Protein AF-A0A2J6H2I1-F1 (afdb_monomer_lite)

Sequence (88 aa):
MIIWLFGILDILAGIVIVLLNHNLAPWNIGLGFSIYLFIKSFMFKGDLMSFIDFFIGIYIILLLFGFHSWISYLFAIFLIQKGAFSLK

pLDDT: mean 91.62, std 5.08, range [64.0, 96.0]

Secondary structure (DSSP, 8-state):
-HHHHHHHHHHHHHHHHHHHHTT-S-HHHHHHHHHHHHHHHHHTTTSHHHHHHHHHHHHHHHHHTT---THHHHHHHHHHHHHHHHT-

Radius of gyration: 11.93 Å; chains: 1; bounding box: 30×25×35 Å

Foldseek 3Di:
DVLLVQLVLLLVLLVVLVCLLVVNDDLVVLLVSLVVLLVQLVVPPPDPVSVLSNVSSVVSVVSSVVPRDPVSNVSSVVSNVVSVVSND

Structure (mmCIF, N/CA/C/O backbone):
data_AF-A0A2J6H2I1-F1
#
_entry.id   AF-A0A2J6H2I1-F1
#
loop_
_atom_site.group_PDB
_atom_site.id
_atom_site.type_symbol
_atom_site.label_atom_id
_atom_site.label_alt_id
_atom_site.label_comp_id
_atom_site.label_asym_id
_atom_site.label_entity_id
_atom_site.label_seq_id
_atom_site.pdbx_PDB_ins_code
_atom_site.Cartn_x
_atom_site.Cartn_y
_atom_site.Cartn_z
_atom_site.occupancy
_atom_site.B_iso_or_equiv
_atom_site.auth_seq_id
_atom_site.auth_comp_id
_atom_site.auth_asym_id
_atom_site.auth_atom_id
_atom_site.pdbx_PDB_model_num
ATOM 1 N N . MET A 1 1 ? -1.947 3.137 20.680 1.00 64.00 1 MET A N 1
ATOM 2 C CA . MET A 1 1 ? -0.866 2.172 20.362 1.00 64.00 1 MET A CA 1
ATOM 3 C C . MET A 1 1 ? -1.189 1.306 19.148 1.00 64.00 1 MET A C 1
ATOM 5 O O . MET A 1 1 ? -0.398 1.320 18.221 1.00 64.00 1 MET A O 1
ATOM 9 N N . ILE A 1 2 ? -2.340 0.618 19.085 1.00 75.38 2 ILE A N 1
ATOM 10 C CA . ILE A 1 2 ? -2.681 -0.231 17.919 1.00 75.38 2 ILE A CA 1
ATOM 11 C C . ILE A 1 2 ? -2.773 0.570 16.600 1.00 75.38 2 ILE A C 1
ATOM 13 O O . ILE A 1 2 ? -2.321 0.110 15.561 1.00 75.38 2 ILE A O 1
ATOM 17 N N . ILE A 1 3 ? -3.275 1.811 16.665 1.00 78.75 3 ILE A N 1
ATOM 18 C CA . ILE A 1 3 ? -3.451 2.720 15.515 1.00 78.75 3 ILE A CA 1
ATOM 19 C C . ILE A 1 3 ? -2.107 3.085 14.861 1.00 78.75 3 ILE A C 1
ATOM 21 O O . ILE A 1 3 ? -2.022 3.198 13.644 1.00 78.75 3 ILE A O 1
ATOM 25 N N . TRP A 1 4 ? -1.036 3.180 15.655 1.00 84.94 4 TRP A N 1
ATOM 26 C CA . TRP A 1 4 ? 0.309 3.469 15.152 1.00 84.94 4 TRP A CA 1
ATOM 27 C C . TRP A 1 4 ? 0.876 2.305 14.340 1.00 84.94 4 TRP A C 1
ATOM 29 O O . TRP A 1 4 ? 1.511 2.518 13.312 1.00 84.94 4 TRP A O 1
ATOM 39 N N . LEU A 1 5 ? 0.608 1.069 14.773 1.00 87.12 5 LEU A N 1
ATOM 40 C CA . LEU A 1 5 ? 1.018 -0.126 14.039 1.00 87.12 5 LEU A CA 1
ATOM 41 C C . LEU A 1 5 ? 0.338 -0.174 12.663 1.00 87.12 5 LEU A C 1
ATOM 43 O O . LEU A 1 5 ? 1.011 -0.385 11.658 1.00 87.12 5 LEU A O 1
ATOM 47 N N . PHE A 1 6 ? -0.969 0.104 12.608 1.00 89.56 6 PHE A N 1
ATOM 48 C CA . PHE A 1 6 ? -1.699 0.234 11.343 1.00 89.56 6 PHE A CA 1
ATOM 49 C C . PHE A 1 6 ? -1.157 1.380 10.477 1.00 89.56 6 PHE A C 1
ATOM 51 O O . PHE A 1 6 ? -1.004 1.208 9.273 1.00 89.56 6 PHE A O 1
ATOM 58 N N . GLY A 1 7 ? -0.789 2.514 11.079 1.00 90.88 7 GLY A N 1
ATOM 59 C CA . GLY A 1 7 ? -0.183 3.633 10.357 1.00 90.88 7 GLY A CA 1
ATOM 60 C C . GLY A 1 7 ? 1.154 3.279 9.697 1.00 90.88 7 GLY A C 1
ATOM 61 O O . GLY A 1 7 ? 1.368 3.595 8.528 1.00 90.88 7 GLY A O 1
ATOM 62 N N . ILE A 1 8 ? 2.037 2.563 10.402 1.00 94.00 8 ILE A N 1
ATOM 63 C CA . ILE A 1 8 ? 3.312 2.082 9.838 1.00 94.00 8 ILE A CA 1
ATOM 64 C C . ILE A 1 8 ? 3.058 1.082 8.707 1.00 94.00 8 ILE A C 1
ATOM 66 O O . ILE A 1 8 ? 3.680 1.177 7.648 1.00 94.00 8 ILE A O 1
ATOM 70 N N . LEU A 1 9 ? 2.140 0.136 8.912 1.00 94.38 9 LEU A N 1
ATOM 71 C CA . LEU A 1 9 ? 1.801 -0.866 7.903 1.00 94.38 9 LEU A CA 1
ATOM 72 C C . LEU A 1 9 ? 1.173 -0.239 6.650 1.00 94.38 9 LEU A C 1
ATOM 74 O O . LEU A 1 9 ? 1.446 -0.710 5.551 1.00 94.38 9 LEU A O 1
ATOM 78 N N . ASP A 1 10 ? 0.410 0.847 6.782 1.00 93.81 10 ASP A N 1
ATOM 79 C CA . ASP A 1 10 ? -0.117 1.601 5.638 1.00 93.81 10 ASP A CA 1
ATOM 80 C C . ASP A 1 10 ? 0.998 2.280 4.836 1.00 93.81 10 ASP A C 1
ATOM 82 O O . ASP A 1 10 ? 1.020 2.188 3.609 1.00 93.81 10 ASP A O 1
ATOM 86 N N . ILE A 1 11 ? 1.966 2.908 5.510 1.00 95.56 11 ILE A N 1
ATOM 87 C CA . ILE A 1 11 ? 3.132 3.505 4.839 1.00 95.56 11 ILE A CA 1
ATOM 88 C C . ILE A 1 11 ? 3.914 2.426 4.085 1.00 95.56 11 ILE A C 1
ATOM 90 O O . ILE A 1 11 ? 4.254 2.610 2.915 1.00 95.56 11 ILE A O 1
ATOM 94 N N . LEU A 1 12 ? 4.161 1.282 4.731 1.00 96.00 12 LEU A N 1
ATOM 95 C CA . LEU A 1 12 ? 4.834 0.149 4.098 1.00 96.00 12 LEU A CA 1
ATOM 96 C C . LEU A 1 12 ? 4.039 -0.387 2.902 1.00 96.00 12 LEU A C 1
ATOM 98 O O . LEU A 1 12 ? 4.631 -0.629 1.854 1.00 96.00 12 LEU A O 1
ATOM 102 N N . ALA A 1 13 ? 2.713 -0.501 3.011 1.00 95.44 13 ALA A N 1
ATOM 103 C CA . ALA A 1 13 ? 1.850 -0.901 1.902 1.00 95.44 13 ALA A CA 1
ATOM 104 C C . ALA A 1 13 ? 1.963 0.071 0.715 1.00 95.44 13 ALA A C 1
ATOM 106 O O . ALA A 1 13 ? 2.075 -0.366 -0.431 1.00 95.44 13 ALA A O 1
ATOM 107 N N . GLY A 1 14 ? 2.010 1.381 0.978 1.00 95.62 14 GLY A N 1
ATOM 108 C CA . GLY A 1 14 ? 2.223 2.393 -0.057 1.00 95.62 14 GLY A CA 1
ATOM 109 C C . GLY A 1 14 ? 3.573 2.243 -0.765 1.00 95.62 14 GLY A C 1
ATOM 110 O O . GLY A 1 14 ? 3.634 2.286 -1.993 1.00 95.62 14 GLY A O 1
ATOM 111 N N . ILE A 1 15 ? 4.650 1.981 -0.018 1.00 95.56 15 ILE A N 1
ATOM 112 C CA . ILE A 1 15 ? 5.981 1.703 -0.590 1.00 95.56 15 ILE A CA 1
ATOM 113 C C . ILE A 1 15 ? 5.952 0.423 -1.438 1.00 95.56 15 ILE A C 1
ATOM 115 O O . ILE A 1 15 ? 6.488 0.396 -2.547 1.00 95.56 15 ILE A O 1
ATOM 119 N N . VAL A 1 16 ? 5.295 -0.629 -0.948 1.00 95.06 16 VAL A N 1
ATOM 120 C CA . VAL A 1 16 ? 5.176 -1.918 -1.644 1.00 95.06 16 VAL A CA 1
ATOM 121 C C . VAL A 1 16 ? 4.434 -1.773 -2.967 1.00 95.06 16 VAL A C 1
ATOM 123 O O . VAL A 1 16 ? 4.860 -2.377 -3.945 1.00 95.06 16 VAL A O 1
ATOM 126 N N . ILE A 1 17 ? 3.393 -0.939 -3.045 1.00 95.38 17 ILE A N 1
ATOM 127 C CA . ILE A 1 17 ? 2.706 -0.638 -4.312 1.00 95.38 17 ILE A CA 1
ATOM 128 C C . ILE A 1 17 ? 3.682 -0.069 -5.346 1.00 95.38 17 ILE A C 1
ATOM 130 O O . ILE A 1 17 ? 3.682 -0.514 -6.491 1.00 95.38 17 ILE A O 1
ATOM 134 N N . VAL A 1 18 ? 4.541 0.876 -4.952 1.00 95.56 18 VAL A N 1
ATOM 135 C CA . VAL A 1 18 ? 5.547 1.455 -5.859 1.00 95.56 18 VAL A CA 1
ATOM 136 C C . VAL A 1 18 ? 6.563 0.398 -6.288 1.00 95.56 18 VAL A C 1
ATOM 138 O O . VAL A 1 18 ? 6.874 0.294 -7.473 1.00 95.56 18 VAL A O 1
ATOM 141 N N . LEU A 1 19 ? 7.052 -0.418 -5.351 1.00 93.88 19 LEU A N 1
ATOM 142 C CA . LEU A 1 19 ? 8.017 -1.476 -5.656 1.00 93.88 19 LEU A CA 1
ATOM 143 C C . LEU A 1 19 ? 7.427 -2.554 -6.575 1.00 93.88 19 LEU A C 1
ATOM 145 O O . LEU A 1 19 ? 8.091 -2.964 -7.526 1.00 93.88 19 LEU A O 1
ATOM 149 N N . LEU A 1 20 ? 6.185 -2.982 -6.334 1.00 93.50 20 LEU A N 1
ATOM 150 C CA . LEU A 1 20 ? 5.460 -3.904 -7.212 1.00 93.50 20 LEU A CA 1
ATOM 151 C C . LEU A 1 20 ? 5.253 -3.290 -8.594 1.00 93.50 20 LEU A C 1
ATOM 153 O O . LEU A 1 20 ? 5.473 -3.966 -9.591 1.00 93.50 20 LEU A O 1
ATOM 157 N N . ASN A 1 21 ? 4.936 -1.994 -8.668 1.00 94.06 21 ASN A N 1
ATOM 158 C CA . ASN A 1 21 ? 4.769 -1.294 -9.938 1.00 94.06 21 ASN A CA 1
ATOM 159 C C . ASN A 1 21 ? 6.068 -1.205 -10.775 1.00 94.06 21 ASN A C 1
ATOM 161 O O . ASN A 1 21 ? 6.023 -0.931 -11.972 1.00 94.06 21 ASN A O 1
ATOM 165 N N . HIS A 1 22 ? 7.232 -1.436 -10.169 1.00 93.06 22 HIS A N 1
ATOM 166 C CA . HIS A 1 22 ? 8.514 -1.529 -10.871 1.00 93.06 22 HIS A CA 1
ATOM 167 C C . HIS A 1 22 ? 9.053 -2.966 -10.956 1.00 93.06 22 HIS A C 1
ATOM 169 O O . HIS A 1 22 ? 10.194 -3.155 -11.369 1.00 93.06 22 HIS A O 1
ATOM 175 N N . ASN A 1 23 ? 8.258 -3.978 -10.581 1.00 90.06 23 ASN A N 1
ATOM 176 C CA . ASN A 1 23 ? 8.681 -5.380 -10.464 1.00 90.06 23 ASN A CA 1
ATOM 177 C C . ASN A 1 23 ? 9.907 -5.591 -9.550 1.00 90.06 23 ASN A C 1
ATOM 179 O O . ASN A 1 23 ? 10.673 -6.535 -9.729 1.00 90.06 23 ASN A O 1
ATOM 183 N N . LEU A 1 24 ? 10.102 -4.712 -8.562 1.00 91.69 24 LEU A N 1
ATOM 184 C CA . LEU A 1 24 ? 11.208 -4.780 -7.599 1.00 91.69 24 LEU A CA 1
ATOM 185 C C . LEU A 1 24 ? 10.841 -5.549 -6.324 1.00 91.69 24 LEU A C 1
ATOM 187 O O . LEU A 1 24 ? 11.726 -5.963 -5.580 1.00 91.69 24 LEU A O 1
ATOM 191 N N . ALA A 1 25 ? 9.546 -5.732 -6.057 1.00 91.50 25 ALA A N 1
ATOM 192 C CA . ALA A 1 25 ? 9.056 -6.526 -4.936 1.00 91.50 25 ALA A CA 1
ATOM 193 C C . ALA A 1 25 ? 8.531 -7.892 -5.410 1.00 91.50 25 ALA A C 1
ATOM 195 O O . ALA A 1 25 ? 7.853 -7.968 -6.436 1.00 91.50 25 ALA A O 1
ATOM 196 N N . PRO A 1 26 ? 8.795 -8.977 -4.663 1.00 92.19 26 PRO A N 1
ATOM 197 C CA . PRO A 1 26 ? 8.245 -10.288 -4.965 1.00 92.19 26 PRO A CA 1
ATOM 198 C C . PRO A 1 26 ? 6.739 -10.362 -4.657 1.00 92.19 26 PRO A C 1
ATOM 200 O O . PRO A 1 26 ? 6.209 -9.679 -3.775 1.00 92.19 26 PRO A O 1
ATOM 203 N N . TRP A 1 27 ? 6.047 -11.241 -5.382 1.00 90.38 27 TRP A N 1
ATOM 204 C CA . TRP A 1 27 ? 4.585 -11.373 -5.358 1.00 90.38 27 TRP A CA 1
ATOM 205 C C . TRP A 1 27 ? 4.006 -11.733 -3.980 1.00 90.38 27 TRP A C 1
ATOM 207 O O . TRP A 1 27 ? 2.900 -11.316 -3.635 1.00 90.38 27 TRP A O 1
ATOM 217 N N . ASN A 1 28 ? 4.761 -12.477 -3.170 1.00 93.81 28 ASN A N 1
ATOM 218 C CA . ASN A 1 28 ? 4.370 -12.888 -1.822 1.00 93.81 28 ASN A CA 1
ATOM 219 C C . ASN A 1 28 ? 4.217 -11.691 -0.869 1.00 93.81 28 ASN A C 1
ATOM 221 O O . ASN A 1 28 ? 3.302 -11.683 -0.046 1.00 93.81 28 ASN A O 1
ATOM 225 N N . ILE A 1 29 ? 5.060 -10.662 -1.007 1.00 93.62 29 ILE A N 1
ATOM 226 C CA . ILE A 1 29 ? 4.945 -9.425 -0.222 1.00 93.62 29 ILE A CA 1
ATOM 227 C C . ILE A 1 29 ? 3.672 -8.673 -0.621 1.00 93.62 29 ILE A C 1
ATOM 229 O O . ILE A 1 29 ? 2.923 -8.235 0.251 1.00 93.62 29 ILE A O 1
ATOM 233 N N . GLY A 1 30 ? 3.380 -8.587 -1.922 1.00 92.88 30 GLY A N 1
ATOM 234 C CA . GLY A 1 30 ? 2.141 -7.977 -2.407 1.00 92.88 30 GLY A CA 1
ATOM 235 C C . GLY A 1 30 ? 0.888 -8.671 -1.881 1.00 92.88 30 GLY A C 1
ATOM 236 O O . GLY A 1 30 ? -0.001 -8.009 -1.348 1.00 92.88 30 GLY A O 1
ATOM 237 N N . LEU A 1 31 ? 0.838 -10.005 -1.932 1.00 94.75 31 LEU A N 1
ATOM 238 C CA . LEU A 1 31 ? -0.276 -10.756 -1.343 1.00 94.75 31 LEU A CA 1
ATOM 239 C C . LEU A 1 31 ? -0.413 -10.507 0.160 1.00 94.75 31 LEU A C 1
ATOM 241 O O . LEU A 1 31 ? -1.527 -10.292 0.633 1.00 94.75 31 LEU A O 1
ATOM 245 N N . GLY A 1 32 ? 0.697 -10.487 0.902 1.00 96.00 32 GLY A N 1
ATOM 246 C CA . GLY A 1 32 ? 0.684 -10.205 2.338 1.00 96.00 32 GLY A CA 1
ATOM 247 C C . GLY A 1 32 ? 0.050 -8.849 2.662 1.00 96.00 32 GLY A C 1
ATOM 248 O O . GLY A 1 32 ? -0.830 -8.769 3.521 1.00 96.00 32 GLY A O 1
ATOM 249 N N . PHE A 1 33 ? 0.428 -7.797 1.931 1.00 95.81 33 PHE A N 1
ATOM 250 C CA . PHE A 1 33 ? -0.137 -6.459 2.127 1.00 95.81 33 PHE A CA 1
ATOM 251 C C . PHE A 1 33 ? -1.581 -6.326 1.631 1.00 95.81 33 PHE A C 1
ATOM 253 O O . PHE A 1 33 ? -2.368 -5.614 2.254 1.00 95.81 33 PHE A O 1
ATOM 260 N N . SER A 1 34 ? -1.966 -7.043 0.574 1.00 95.75 34 SER A N 1
ATOM 261 C CA . SER A 1 34 ? -3.363 -7.111 0.131 1.00 95.75 34 SER A CA 1
ATOM 262 C C . SER A 1 34 ? -4.259 -7.759 1.196 1.00 95.75 34 SER A C 1
ATOM 264 O O . SER A 1 34 ? -5.276 -7.183 1.586 1.00 95.75 34 SER A O 1
ATOM 266 N N . ILE A 1 35 ? -3.834 -8.900 1.754 1.00 95.75 35 ILE A N 1
ATOM 267 C CA . ILE A 1 35 ? -4.544 -9.582 2.846 1.00 95.75 35 ILE A CA 1
ATOM 268 C C . ILE A 1 35 ? -4.638 -8.673 4.076 1.00 95.75 35 ILE A C 1
ATOM 270 O O . ILE A 1 35 ? -5.711 -8.550 4.665 1.00 95.75 35 ILE A O 1
ATOM 274 N N . TYR A 1 36 ? -3.545 -8.000 4.442 1.00 95.25 36 TYR A N 1
ATOM 275 C CA . TYR A 1 36 ? -3.542 -7.011 5.521 1.00 95.25 36 TYR A CA 1
ATOM 276 C C . TYR A 1 36 ? -4.596 -5.914 5.301 1.00 95.25 36 TYR A C 1
ATOM 278 O O . TYR A 1 36 ? -5.397 -5.657 6.202 1.00 95.25 36 TYR A O 1
ATOM 286 N N . LEU A 1 37 ? -4.640 -5.302 4.111 1.00 94.19 37 LEU A N 1
ATOM 287 C CA . LEU A 1 37 ? -5.609 -4.250 3.792 1.00 94.19 37 LEU A CA 1
ATOM 288 C C . LEU A 1 37 ? -7.051 -4.766 3.831 1.00 94.19 37 LEU A C 1
ATOM 290 O O . LEU A 1 37 ? -7.935 -4.049 4.298 1.00 94.19 37 LEU A O 1
ATOM 294 N N . PHE A 1 38 ? -7.301 -6.012 3.423 1.00 95.56 38 PHE A N 1
ATOM 295 C CA . PHE A 1 38 ? -8.622 -6.631 3.552 1.00 95.56 38 PHE A CA 1
ATOM 296 C C . PHE A 1 38 ? -9.028 -6.871 5.000 1.00 95.56 38 PHE A C 1
ATOM 298 O O . PHE A 1 38 ? -10.141 -6.507 5.384 1.00 95.56 38 PHE A O 1
ATOM 305 N N . ILE A 1 39 ? -8.133 -7.432 5.815 1.00 94.12 39 ILE A N 1
ATOM 306 C CA . ILE A 1 39 ? -8.386 -7.643 7.245 1.00 94.12 39 ILE A CA 1
ATOM 307 C C . ILE A 1 39 ? -8.683 -6.300 7.909 1.00 94.12 39 ILE A C 1
ATOM 309 O O . ILE A 1 39 ? -9.692 -6.153 8.596 1.00 94.12 39 ILE A O 1
ATOM 313 N N . LYS A 1 40 ? -7.847 -5.295 7.653 1.00 91.19 40 LYS A N 1
ATOM 314 C CA . LYS A 1 40 ? -8.016 -3.955 8.206 1.00 91.19 40 LYS A CA 1
ATOM 315 C C . LYS A 1 40 ? -9.317 -3.302 7.739 1.00 91.19 40 LYS A C 1
ATOM 317 O O . LYS A 1 40 ? -10.045 -2.746 8.558 1.00 91.19 40 LYS A O 1
ATOM 322 N N . SER A 1 41 ? -9.638 -3.393 6.451 1.00 92.44 41 SER A N 1
ATOM 323 C CA . SER A 1 41 ? -10.893 -2.866 5.915 1.00 92.44 41 SER A CA 1
ATOM 324 C C . SER A 1 41 ? -12.109 -3.501 6.596 1.00 92.44 41 SER A C 1
ATOM 326 O O . SER A 1 41 ? -13.053 -2.802 6.966 1.00 92.44 41 SER A O 1
ATOM 328 N N . PHE A 1 42 ? -12.057 -4.812 6.842 1.00 91.56 42 PHE A N 1
ATOM 329 C CA . PHE A 1 42 ? -13.112 -5.526 7.552 1.00 91.56 42 PHE A CA 1
ATOM 330 C C . PHE A 1 42 ? -13.208 -5.122 9.032 1.00 91.56 42 PHE A C 1
ATOM 332 O O . PHE A 1 42 ? -14.313 -4.953 9.545 1.00 91.56 42 PHE A O 1
ATOM 339 N N . MET A 1 43 ? -12.073 -4.918 9.710 1.00 89.69 43 MET A N 1
ATOM 340 C CA . MET A 1 43 ? -12.028 -4.475 11.111 1.00 89.69 43 MET A CA 1
ATOM 341 C C . MET A 1 43 ? -12.625 -3.077 11.317 1.00 89.69 43 MET A C 1
ATOM 343 O O . MET A 1 43 ? -13.304 -2.851 12.314 1.00 89.69 43 MET A O 1
ATOM 347 N N . PHE A 1 44 ? -12.391 -2.153 10.383 1.00 86.88 44 PHE A N 1
ATOM 348 C C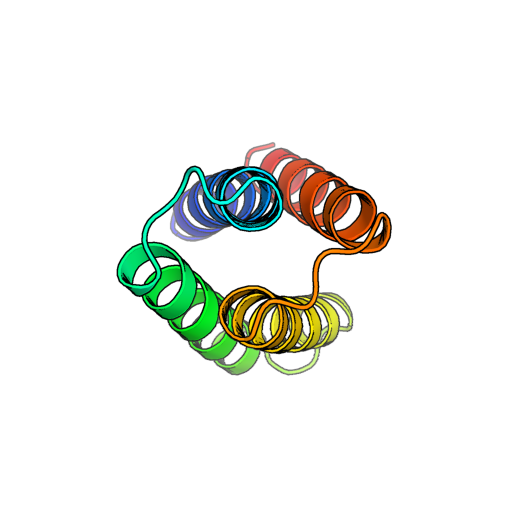A . PHE A 1 44 ? -12.873 -0.765 10.443 1.00 86.88 44 PHE A CA 1
ATOM 349 C C . PHE A 1 44 ? -14.049 -0.518 9.483 1.00 86.88 44 PHE A C 1
ATOM 351 O O . PHE A 1 44 ? -14.187 0.553 8.883 1.00 86.88 44 PHE A O 1
ATOM 358 N N . LYS A 1 45 ? -14.892 -1.536 9.277 1.00 84.75 45 LYS A N 1
ATOM 359 C CA . LYS A 1 45 ? -16.035 -1.462 8.362 1.00 84.75 45 LYS A CA 1
ATOM 360 C C . LYS A 1 45 ? -17.009 -0.359 8.795 1.00 84.75 45 LYS A C 1
ATOM 362 O O . LYS A 1 45 ? -17.429 -0.320 9.945 1.00 84.75 45 LYS A O 1
ATOM 367 N N . GLY A 1 46 ? -17.415 0.481 7.844 1.00 81.88 46 GLY A N 1
ATOM 368 C CA . GLY A 1 46 ? -18.364 1.582 8.068 1.00 81.88 46 GLY A CA 1
ATOM 369 C C . GLY A 1 46 ? -17.802 2.955 7.707 1.00 81.88 46 GLY A C 1
ATOM 370 O O . GLY A 1 46 ? -18.577 3.860 7.416 1.00 81.88 46 GLY A O 1
ATOM 371 N N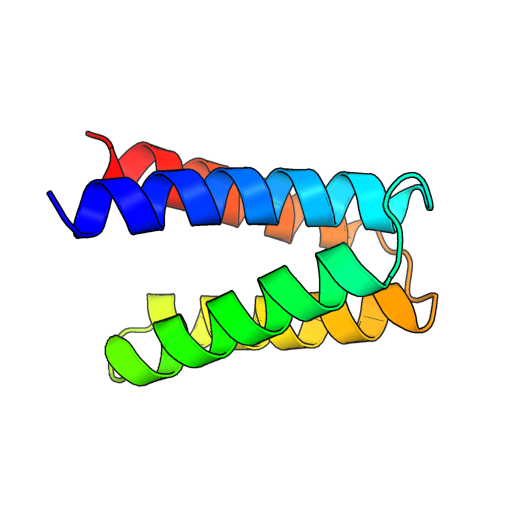 . ASP A 1 47 ? -16.475 3.079 7.623 1.00 85.81 47 ASP A N 1
ATOM 372 C CA . ASP A 1 47 ? -15.804 4.310 7.215 1.00 85.81 47 ASP A CA 1
ATOM 373 C C . ASP A 1 47 ? -15.466 4.326 5.720 1.00 85.81 47 ASP A C 1
ATOM 375 O O . ASP A 1 47 ? -15.015 3.340 5.136 1.00 85.81 47 ASP A O 1
ATOM 379 N N . LEU A 1 48 ? -15.579 5.495 5.086 1.00 87.94 48 LEU A N 1
ATOM 380 C CA . LEU A 1 48 ? -15.154 5.684 3.691 1.00 87.94 48 LEU A CA 1
ATOM 381 C C . LEU A 1 48 ? -13.668 5.317 3.504 1.00 87.94 48 LEU A C 1
ATOM 383 O O . LEU A 1 48 ? -13.265 4.774 2.477 1.00 87.94 48 LEU A O 1
ATOM 387 N N . MET A 1 49 ? -12.861 5.534 4.544 1.00 88.75 49 MET A N 1
ATOM 388 C CA . MET A 1 49 ? -11.440 5.193 4.564 1.00 88.75 49 MET A CA 1
ATOM 389 C C . MET A 1 49 ? -11.168 3.686 4.529 1.00 88.75 49 MET A C 1
ATOM 391 O O . MET A 1 49 ? -10.141 3.291 3.978 1.00 88.75 49 MET A O 1
ATOM 395 N N . SER A 1 50 ? -12.038 2.848 5.101 1.00 89.56 50 SER A N 1
ATOM 396 C CA . SER A 1 50 ? -11.876 1.390 5.041 1.00 89.56 50 SER A CA 1
ATOM 397 C C . SER A 1 50 ? -12.330 0.831 3.698 1.00 89.56 50 SER A C 1
ATOM 399 O O . SER A 1 50 ? -11.731 -0.124 3.202 1.00 89.56 50 SER A O 1
ATOM 401 N N . PHE A 1 51 ? -13.313 1.466 3.056 1.00 92.75 51 PHE A N 1
ATOM 402 C CA . PHE A 1 51 ? -13.678 1.146 1.678 1.00 92.75 51 PHE A CA 1
ATOM 403 C C . PHE A 1 51 ? -12.504 1.400 0.726 1.00 92.75 51 PHE A C 1
ATOM 405 O O . PHE A 1 51 ? -12.160 0.523 -0.060 1.00 92.75 51 PHE A O 1
ATOM 412 N N . ILE A 1 52 ? -11.821 2.543 0.846 1.00 93.44 52 ILE A N 1
ATOM 413 C CA . ILE A 1 52 ? -10.637 2.829 0.021 1.00 93.44 52 ILE A CA 1
ATOM 414 C C . ILE A 1 52 ? -9.529 1.790 0.258 1.00 93.44 52 ILE A C 1
ATOM 416 O O . ILE A 1 52 ? -8.975 1.279 -0.712 1.00 93.44 52 ILE A O 1
ATOM 420 N N . ASP A 1 53 ? -9.249 1.414 1.512 1.00 93.44 53 ASP A N 1
ATOM 421 C CA . ASP A 1 53 ? -8.244 0.381 1.820 1.00 93.44 53 ASP A CA 1
ATOM 422 C C . ASP A 1 53 ? -8.557 -0.951 1.122 1.00 93.44 53 ASP A C 1
ATOM 424 O O . ASP A 1 53 ? -7.655 -1.599 0.592 1.00 93.44 53 ASP A O 1
ATOM 428 N N . PHE A 1 54 ? -9.836 -1.333 1.053 1.00 94.75 54 PHE A N 1
ATOM 429 C CA . PHE A 1 54 ? -10.270 -2.524 0.323 1.00 94.75 54 PHE A CA 1
ATOM 430 C C . PHE A 1 54 ? -9.971 -2.428 -1.176 1.00 94.75 54 PHE A C 1
ATOM 432 O O . PHE A 1 54 ? -9.405 -3.357 -1.753 1.00 94.75 54 PHE A O 1
ATOM 439 N N . PHE A 1 55 ? -10.299 -1.299 -1.812 1.00 95.25 55 PHE A N 1
ATOM 440 C CA . PHE A 1 55 ? -9.994 -1.088 -3.233 1.00 95.25 55 PHE A CA 1
ATOM 441 C C . PHE A 1 55 ? -8.497 -1.119 -3.511 1.00 95.25 55 PHE A C 1
ATOM 443 O O . PHE A 1 55 ? -8.077 -1.702 -4.510 1.00 95.25 55 PHE A O 1
ATOM 450 N N . ILE A 1 56 ? -7.686 -0.552 -2.620 1.00 95.69 56 ILE A N 1
ATOM 451 C CA . ILE A 1 56 ? -6.230 -0.604 -2.754 1.00 95.69 56 ILE A CA 1
ATOM 452 C C . ILE A 1 56 ? -5.724 -2.043 -2.579 1.00 95.69 56 ILE A C 1
ATOM 454 O O . ILE A 1 56 ? -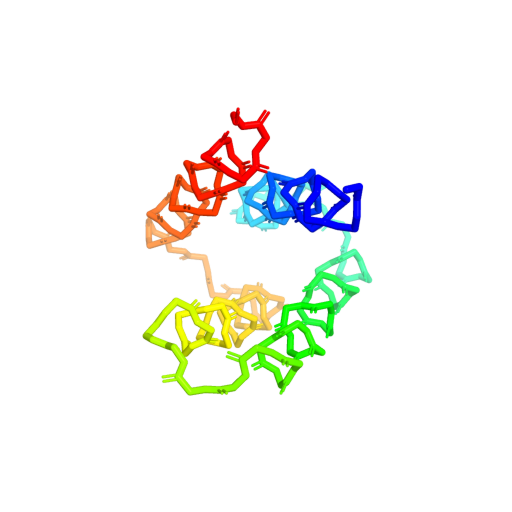4.864 -2.481 -3.340 1.00 95.69 56 ILE A O 1
ATOM 458 N N . GLY A 1 57 ? -6.305 -2.821 -1.661 1.00 95.56 57 GLY A N 1
ATOM 459 C CA . GLY A 1 57 ? -6.025 -4.253 -1.525 1.00 95.56 57 GLY A CA 1
ATOM 460 C C . GLY A 1 57 ? -6.312 -5.045 -2.808 1.00 95.56 57 GLY A C 1
ATOM 461 O O . GLY A 1 57 ? -5.479 -5.856 -3.222 1.00 95.56 57 GLY A O 1
ATOM 462 N N . ILE A 1 58 ? -7.434 -4.768 -3.484 1.00 95.62 58 ILE A N 1
ATOM 463 C CA . ILE A 1 58 ? -7.747 -5.337 -4.809 1.00 95.62 58 ILE A CA 1
ATOM 464 C C . ILE A 1 58 ? -6.731 -4.866 -5.852 1.00 95.62 58 ILE A C 1
ATOM 466 O O . ILE A 1 58 ? -6.259 -5.660 -6.664 1.00 95.62 58 ILE A O 1
ATOM 470 N N . TYR A 1 59 ? -6.370 -3.585 -5.836 1.00 95.31 59 TYR A N 1
ATOM 471 C CA . TYR A 1 59 ? -5.422 -3.033 -6.796 1.00 95.31 59 TYR A CA 1
ATOM 472 C C . TYR A 1 59 ? -4.034 -3.669 -6.685 1.00 95.31 59 TYR A C 1
ATOM 474 O O . TYR A 1 59 ? -3.412 -3.963 -7.704 1.00 95.31 59 TYR A O 1
ATOM 482 N N . ILE A 1 60 ? -3.571 -3.962 -5.467 1.00 94.69 60 ILE A N 1
ATOM 483 C CA . ILE A 1 60 ? -2.333 -4.721 -5.259 1.00 94.69 60 ILE A CA 1
ATOM 484 C C . ILE A 1 60 ? -2.418 -6.088 -5.949 1.00 94.69 60 ILE A C 1
ATOM 486 O O . ILE A 1 60 ? -1.459 -6.492 -6.595 1.00 94.69 60 ILE A O 1
ATOM 490 N N . ILE A 1 61 ? -3.560 -6.779 -5.886 1.00 94.75 61 ILE A N 1
ATOM 491 C CA . ILE A 1 61 ? -3.745 -8.049 -6.606 1.00 94.75 61 ILE A CA 1
ATOM 492 C C . ILE A 1 61 ? -3.655 -7.836 -8.122 1.00 94.75 61 ILE A C 1
ATOM 494 O O . ILE A 1 61 ? -2.994 -8.615 -8.801 1.00 94.75 61 ILE A O 1
ATOM 498 N N . LEU A 1 62 ? -4.256 -6.772 -8.662 1.00 93.88 62 LEU A N 1
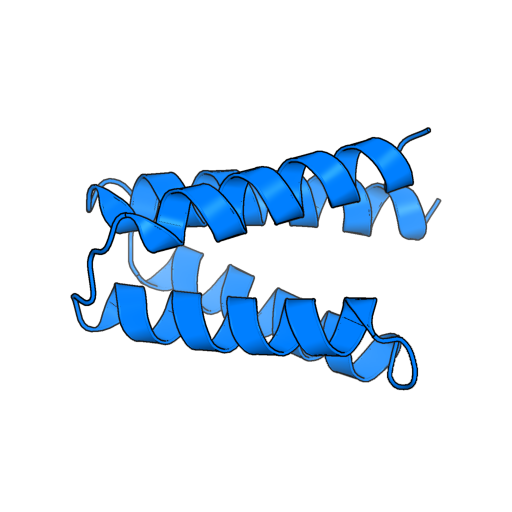ATOM 499 C CA . LEU A 1 62 ? -4.137 -6.443 -10.089 1.00 93.88 62 LEU A CA 1
ATOM 500 C C . LEU A 1 62 ? -2.682 -6.170 -10.501 1.00 93.88 62 LEU A C 1
ATOM 502 O O . LEU A 1 62 ? -2.258 -6.623 -11.566 1.00 93.88 62 LEU A O 1
ATOM 506 N N . LEU A 1 63 ? -1.899 -5.499 -9.651 1.00 92.69 63 LEU A N 1
ATOM 507 C CA . LEU A 1 63 ? -0.463 -5.302 -9.871 1.00 92.69 63 LEU A CA 1
ATOM 508 C C . LEU A 1 63 ? 0.289 -6.635 -9.973 1.00 92.69 63 LEU A C 1
ATOM 510 O O . LEU A 1 63 ? 1.151 -6.774 -10.837 1.00 92.69 63 LEU A O 1
ATOM 514 N N . LEU A 1 64 ? -0.078 -7.640 -9.169 1.00 91.81 64 LEU A N 1
ATOM 515 C CA . LEU A 1 64 ? 0.519 -8.982 -9.247 1.00 91.81 64 LEU A CA 1
ATOM 516 C C . LEU A 1 64 ? 0.242 -9.693 -10.580 1.00 91.81 64 LEU A C 1
ATOM 518 O O . LEU A 1 64 ? 1.047 -10.517 -11.006 1.00 91.81 64 LEU A O 1
ATOM 522 N N . PHE A 1 65 ? -0.860 -9.360 -11.255 1.00 92.00 65 PHE A N 1
ATOM 523 C CA . PHE A 1 65 ? -1.177 -9.845 -12.604 1.00 92.00 65 PHE A CA 1
ATOM 524 C C . PHE A 1 65 ? -0.550 -8.994 -13.720 1.00 92.00 65 PHE A C 1
ATOM 526 O O . PHE A 1 65 ? -0.835 -9.209 -14.898 1.00 92.00 65 PHE A O 1
ATOM 533 N N . GLY A 1 66 ? 0.309 -8.035 -13.372 1.00 87.56 66 GLY A N 1
ATOM 534 C CA . GLY A 1 66 ? 1.029 -7.204 -14.330 1.00 87.56 66 GLY A CA 1
ATOM 535 C C . GLY A 1 66 ? 0.307 -5.916 -14.728 1.00 87.56 66 GLY A C 1
ATOM 536 O O . GLY A 1 66 ? 0.720 -5.272 -15.696 1.00 87.56 66 GLY A O 1
ATOM 537 N N . PHE A 1 67 ? -0.738 -5.505 -14.002 1.00 89.50 67 PHE A N 1
ATOM 538 C CA . PHE A 1 67 ? -1.445 -4.248 -14.259 1.00 89.50 67 PHE A CA 1
ATOM 539 C C . PHE A 1 67 ? -0.674 -3.034 -13.713 1.00 89.50 67 PHE A C 1
ATOM 541 O O . PHE A 1 67 ? -1.022 -2.446 -12.690 1.00 89.50 67 PHE A O 1
ATOM 548 N N . HIS A 1 68 ? 0.392 -2.659 -14.412 1.00 89.25 68 HIS A N 1
ATOM 549 C CA . HIS A 1 68 ? 1.237 -1.515 -14.080 1.00 89.25 68 HIS A CA 1
ATOM 550 C C . HIS A 1 68 ? 0.619 -0.222 -14.623 1.00 89.25 68 HIS A C 1
ATOM 552 O O . HIS A 1 68 ? 0.393 -0.093 -15.827 1.00 89.25 68 HIS A O 1
ATOM 558 N N . SER A 1 69 ? 0.331 0.748 -13.755 1.00 90.69 69 SER A N 1
ATOM 559 C CA . SER A 1 69 ? -0.294 2.016 -14.153 1.00 90.69 69 SER A CA 1
ATOM 560 C C . SER A 1 69 ? 0.209 3.180 -13.306 1.00 90.69 69 SER A C 1
ATOM 562 O O . SER A 1 69 ? 0.651 3.009 -12.173 1.00 90.69 69 SER A O 1
ATOM 564 N N . TRP A 1 70 ? 0.089 4.399 -13.836 1.00 90.94 70 TRP A N 1
ATOM 565 C CA . TRP A 1 70 ? 0.365 5.631 -13.092 1.00 90.94 70 TRP A CA 1
ATOM 566 C C . TRP A 1 70 ? -0.539 5.785 -11.854 1.00 90.94 70 TRP A C 1
ATOM 568 O O . TRP A 1 70 ? -0.183 6.480 -10.903 1.00 90.94 70 TRP A O 1
ATOM 578 N N . ILE A 1 71 ? -1.678 5.084 -11.834 1.00 90.19 71 ILE A N 1
ATOM 579 C CA . ILE A 1 71 ? -2.619 5.027 -10.708 1.00 90.19 71 ILE A CA 1
ATOM 580 C C . ILE A 1 71 ? -1.955 4.445 -9.443 1.00 90.19 71 ILE A C 1
ATOM 582 O O . ILE A 1 71 ? -2.298 4.859 -8.334 1.00 90.19 71 ILE A O 1
ATOM 586 N N . SER A 1 72 ? -0.948 3.572 -9.585 1.00 92.00 72 SER A N 1
ATOM 587 C CA . SER A 1 72 ? -0.153 3.031 -8.472 1.00 92.00 72 SER A CA 1
ATOM 588 C C . SER A 1 72 ? 0.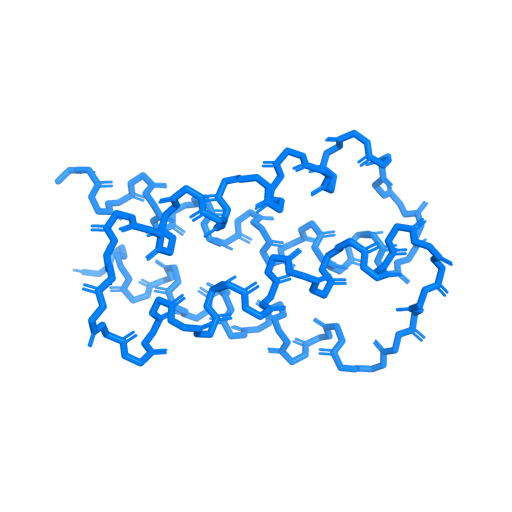417 4.123 -7.571 1.00 92.00 72 SER A C 1
ATOM 590 O O . SER A 1 72 ? 0.370 4.005 -6.348 1.00 92.00 72 SER A O 1
ATOM 592 N N . TYR A 1 73 ? 0.919 5.214 -8.157 1.00 93.31 73 TYR A N 1
ATOM 593 C CA . TYR A 1 73 ? 1.500 6.316 -7.388 1.00 93.31 73 TYR A CA 1
ATOM 594 C C . TYR A 1 73 ? 0.444 7.064 -6.575 1.00 93.31 73 TYR A C 1
ATOM 596 O O . TYR A 1 73 ? 0.720 7.474 -5.450 1.00 93.31 73 TYR A O 1
ATOM 604 N N . LEU A 1 74 ? -0.774 7.198 -7.104 1.00 94.38 74 LEU A N 1
ATOM 605 C CA . LEU A 1 74 ? -1.876 7.848 -6.399 1.00 94.38 74 LEU A CA 1
ATOM 606 C C . LEU A 1 74 ? -2.280 7.037 -5.160 1.00 94.38 74 LEU A C 1
ATOM 608 O O . LEU A 1 74 ? -2.394 7.600 -4.072 1.00 94.38 74 LEU A O 1
ATOM 612 N N . PHE A 1 75 ? -2.412 5.713 -5.293 1.00 94.44 75 PHE A N 1
ATOM 613 C CA . PHE A 1 75 ? -2.698 4.838 -4.151 1.00 94.44 75 PHE A CA 1
ATOM 614 C C . PHE A 1 75 ? -1.548 4.771 -3.143 1.00 94.44 75 PHE A C 1
ATOM 616 O O . PHE A 1 75 ? -1.795 4.768 -1.937 1.00 94.44 75 PHE A O 1
ATOM 623 N N . ALA A 1 76 ? -0.299 4.782 -3.613 1.00 95.19 76 ALA A N 1
ATOM 624 C CA . ALA A 1 76 ? 0.868 4.822 -2.741 1.00 95.19 76 ALA A CA 1
ATOM 625 C C . ALA A 1 76 ? 0.919 6.107 -1.903 1.00 95.19 76 ALA A C 1
ATOM 627 O O . ALA A 1 76 ? 1.036 6.037 -0.679 1.00 95.19 76 ALA A O 1
ATOM 628 N N . ILE A 1 77 ? 0.778 7.275 -2.540 1.00 95.88 77 ILE A N 1
ATOM 629 C CA . ILE A 1 77 ? 0.767 8.574 -1.852 1.00 95.88 77 ILE A CA 1
ATOM 630 C C . ILE A 1 77 ? -0.386 8.634 -0.849 1.00 95.88 77 ILE A C 1
ATOM 632 O O . ILE A 1 77 ? -0.181 9.062 0.287 1.00 95.88 77 ILE A O 1
ATOM 636 N N . PHE A 1 78 ? -1.572 8.159 -1.238 1.00 95.00 78 PHE A N 1
ATOM 637 C CA . PHE A 1 78 ? -2.732 8.121 -0.354 1.00 95.00 78 PHE A CA 1
ATOM 638 C C . PHE A 1 78 ? -2.465 7.300 0.916 1.00 95.00 78 PHE A C 1
ATOM 640 O O . PHE A 1 78 ? -2.702 7.788 2.023 1.00 95.00 78 PHE A O 1
ATOM 647 N N . LEU A 1 79 ? -1.932 6.080 0.779 1.00 93.69 79 LEU A N 1
ATOM 648 C CA . LEU A 1 79 ? -1.613 5.222 1.924 1.00 93.69 79 LEU A CA 1
ATOM 649 C C . LEU A 1 79 ? -0.526 5.820 2.818 1.00 93.69 79 LEU A C 1
ATOM 651 O O . LEU A 1 79 ? -0.657 5.789 4.041 1.00 93.69 79 LEU A O 1
ATOM 655 N N . ILE A 1 80 ? 0.514 6.408 2.226 1.00 94.62 80 ILE A N 1
ATOM 656 C CA . ILE A 1 80 ? 1.592 7.055 2.981 1.00 94.62 80 ILE A CA 1
ATOM 657 C C . ILE A 1 80 ? 1.048 8.247 3.773 1.00 94.62 80 ILE A C 1
ATOM 659 O O . ILE A 1 80 ? 1.318 8.367 4.968 1.00 94.62 80 ILE A O 1
ATOM 663 N N . GLN A 1 81 ? 0.246 9.105 3.139 1.00 94.56 81 GLN A N 1
ATOM 664 C CA . GLN A 1 81 ? -0.366 10.259 3.795 1.00 94.56 81 GLN A CA 1
ATOM 665 C C . GLN A 1 81 ? -1.299 9.820 4.933 1.00 94.56 81 GLN A C 1
ATOM 667 O O . GLN A 1 81 ? -1.235 10.363 6.037 1.00 94.56 81 GLN A O 1
ATOM 672 N N . LYS A 1 82 ? -2.141 8.814 4.688 1.00 91.06 82 LYS A N 1
ATOM 673 C CA . LYS A 1 82 ? -3.052 8.254 5.690 1.00 91.06 82 LYS A CA 1
ATOM 674 C C . LYS A 1 82 ? -2.303 7.636 6.873 1.00 91.06 82 LYS A C 1
ATOM 676 O O . LYS A 1 82 ? -2.666 7.878 8.028 1.00 91.06 82 LYS A O 1
ATOM 681 N N . GLY A 1 83 ? -1.248 6.874 6.600 1.00 91.12 83 GLY A N 1
ATOM 682 C CA . GLY A 1 83 ? -0.410 6.287 7.636 1.00 91.12 83 GLY A CA 1
ATOM 683 C C . GLY A 1 83 ? 0.314 7.352 8.460 1.00 91.12 83 GLY A C 1
ATOM 684 O O . GLY A 1 83 ? 0.317 7.270 9.685 1.00 91.12 83 GLY A O 1
ATOM 685 N N . ALA A 1 84 ? 0.811 8.416 7.822 1.00 92.19 84 ALA A N 1
ATOM 686 C CA . ALA A 1 84 ? 1.421 9.555 8.509 1.00 92.19 84 ALA A CA 1
ATOM 687 C C . ALA A 1 84 ? 0.430 10.289 9.430 1.00 92.19 84 ALA A C 1
ATOM 689 O O . ALA A 1 84 ? 0.784 10.632 10.556 1.00 92.19 84 ALA A O 1
ATOM 690 N N . PHE A 1 85 ? -0.823 10.481 9.002 1.00 89.94 85 PHE A N 1
ATOM 691 C CA . PHE A 1 85 ? -1.863 11.050 9.869 1.00 89.94 85 PHE A CA 1
ATOM 692 C C . PHE A 1 85 ? -2.216 10.154 11.056 1.00 89.94 85 PHE A C 1
ATOM 694 O O . PHE A 1 85 ? -2.560 10.669 12.112 1.00 89.94 85 PHE A O 1
ATOM 701 N N . SER A 1 86 ? -2.106 8.835 10.904 1.00 87.38 86 SER A N 1
ATOM 702 C CA . SER A 1 86 ? -2.368 7.875 11.986 1.00 87.38 86 SER A CA 1
ATOM 703 C C . SER A 1 86 ? -1.245 7.825 13.035 1.00 87.38 86 SER A C 1
ATOM 705 O O . SER A 1 86 ? -1.438 7.267 14.116 1.00 87.38 86 SER A O 1
ATOM 707 N N . LEU A 1 87 ? -0.072 8.380 12.708 1.00 84.69 8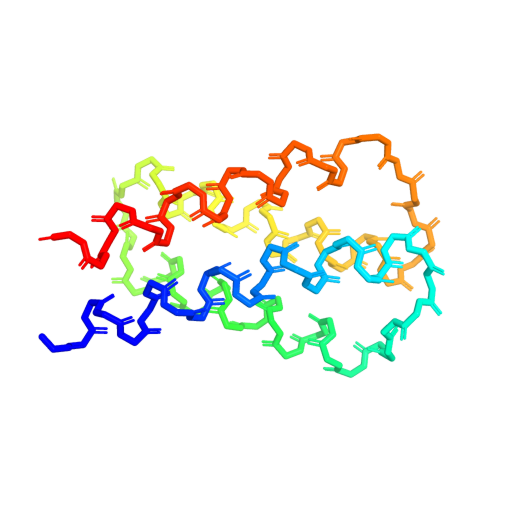7 LEU A N 1
ATOM 708 C CA . LEU A 1 87 ? 1.107 8.481 13.577 1.00 84.69 87 LEU A CA 1
ATOM 709 C C . LEU A 1 87 ? 1.234 9.841 14.276 1.00 84.69 87 LEU A C 1
ATOM 711 O O . LEU A 1 87 ? 2.133 10.017 15.093 1.00 84.69 87 LEU A O 1
ATOM 715 N N . LYS A 1 88 ? 0.377 10.805 13.941 1.00 77.88 88 LYS A N 1
ATOM 716 C CA . LYS A 1 88 ? 0.307 12.106 14.608 1.00 77.88 88 LYS A CA 1
ATOM 717 C C . LYS A 1 88 ? -0.665 12.043 15.782 1.00 77.88 88 LYS A C 1
ATOM 719 O O . LYS A 1 88 ? -0.345 12.665 16.817 1.00 77.88 88 LYS A O 1
#